Protein AF-A0A951JAK7-F1 (afdb_monomer)

Radius of gyration: 14.29 Å; Cα contacts (8 Å, |Δi|>4): 91; chains: 1; bounding box: 27×32×33 Å

Secondary structure (DSSP, 8-state):
--HHHHHHHHHHHHTTTTSS---HHHHHHHHHHHHHTT-S-EEEEEE-SS-EEEEEEESS------GGG-HHHHHHHHTS----S-TTT-TTTTT-

pLDDT: mean 79.7, std 13.41, range [43.75, 97.56]

Nearest PDB structures (foldseek):
  4zmu-assembly2_D  TM=9.176E-01  e=1.952E-04  Pseudomonas aeruginosa PAO1
  3e0y-assembly1_A  TM=6.338E-01  e=9.813E-02  Geobacter sulfurreducens
  3e0y-assembly1_B  TM=7.503E-01  e=4.566E-01  Geobacter sulfurreducens
  8cgx-assembly1_A  TM=4.513E-01  e=5.271E+00  Neurospora crassa
  9bkv-assembly1_A  TM=5.168E-01  e=8.597E+00  Escherichia coli

Solvent-accessible surface area (backbone atoms only — not comparable to full-atom values): 6120 Å² total; per-residue (Å²): 137,61,70,71,56,60,53,52,41,51,50,44,56,76,67,47,77,82,54,99,66,71,59,72,69,49,50,54,49,22,47,50,51,14,63,76,65,75,38,80,51,30,68,44,67,49,77,48,93,82,43,70,48,76,62,30,67,32,71,63,79,92,69,96,69,64,65,91,68,44,71,64,57,57,27,66,75,67,74,44,92,79,86,72,97,49,52,76,76,34,91,91,45,46,90,107

Structure (mmCIF, N/CA/C/O backbone):
data_AF-A0A951JAK7-F1
#
_entry.id   AF-A0A951JAK7-F1
#
loop_
_atom_site.group_PDB
_atom_site.id
_atom_site.type_symbol
_atom_site.label_atom_id
_atom_site.label_alt_id
_atom_site.label_comp_id
_atom_site.label_asym_id
_atom_site.label_entity_id
_atom_site.label_seq_id
_atom_site.pdbx_PDB_ins_code
_atom_site.Cartn_x
_atom_site.Cartn_y
_atom_site.Cartn_z
_atom_site.occupancy
_atom_site.B_iso_or_equiv
_atom_site.auth_seq_id
_atom_site.auth_comp_id
_atom_site.auth_asym_id
_atom_site.auth_atom_id
_atom_site.pdbx_PDB_model_num
ATOM 1 N N . MET A 1 1 ? -11.157 17.827 11.539 1.00 44.50 1 MET A N 1
ATOM 2 C CA . MET A 1 1 ? -10.732 16.466 11.927 1.00 44.50 1 MET A CA 1
ATOM 3 C C . MET A 1 1 ? -11.986 15.669 12.282 1.00 44.50 1 MET A C 1
ATOM 5 O O . MET A 1 1 ? -12.534 15.863 13.356 1.00 44.50 1 MET A O 1
ATOM 9 N N . THR A 1 2 ? -12.542 14.917 11.333 1.00 43.75 2 THR A N 1
ATOM 10 C CA . THR A 1 2 ? -13.912 14.366 11.411 1.00 43.75 2 THR A CA 1
ATOM 11 C C . THR A 1 2 ? -13.955 13.085 12.259 1.00 43.75 2 THR A C 1
ATOM 13 O O . THR A 1 2 ? -13.053 12.259 12.139 1.00 43.75 2 THR A O 1
ATOM 16 N N . GLU A 1 3 ? -14.997 12.886 13.079 1.00 45.94 3 GLU A N 1
ATOM 17 C CA . GLU A 1 3 ? -15.202 11.711 13.964 1.00 45.94 3 GLU A CA 1
ATOM 18 C C . GLU A 1 3 ? -15.020 10.346 13.275 1.00 45.94 3 GLU A C 1
ATOM 20 O O . GLU A 1 3 ? -14.601 9.377 13.906 1.00 45.94 3 GLU A O 1
ATOM 25 N N . ILE A 1 4 ? -15.259 10.286 11.963 1.00 52.91 4 ILE A N 1
ATOM 26 C CA . ILE A 1 4 ? -15.079 9.096 11.122 1.00 52.91 4 ILE A CA 1
ATOM 27 C C . ILE A 1 4 ? -13.636 8.567 11.181 1.00 52.91 4 ILE A C 1
ATOM 29 O O . ILE A 1 4 ? -13.428 7.356 11.235 1.00 52.91 4 ILE A O 1
ATOM 33 N N . ASN A 1 5 ? -12.632 9.450 11.227 1.00 57.50 5 ASN A N 1
ATOM 34 C CA . ASN A 1 5 ? -11.229 9.030 11.291 1.00 57.50 5 ASN A CA 1
ATOM 35 C C . ASN A 1 5 ? -10.858 8.471 12.674 1.00 57.50 5 ASN A C 1
ATOM 37 O O . ASN A 1 5 ? -10.118 7.494 12.743 1.00 57.50 5 ASN A O 1
ATOM 41 N N . LYS A 1 6 ? -11.442 9.011 13.757 1.00 60.12 6 LYS A N 1
ATOM 42 C CA . LYS A 1 6 ? -11.261 8.482 15.123 1.00 60.12 6 LYS A CA 1
ATOM 43 C C . LYS A 1 6 ? -11.810 7.076 15.284 1.00 60.12 6 LYS A C 1
ATOM 45 O O . LYS A 1 6 ? -11.146 6.239 15.886 1.00 60.12 6 LYS A O 1
ATOM 50 N N . ASN A 1 7 ? -12.978 6.803 14.711 1.00 72.88 7 ASN A N 1
ATOM 51 C CA . ASN A 1 7 ? -13.581 5.477 14.799 1.00 72.88 7 ASN A CA 1
ATOM 52 C C . ASN A 1 7 ? -12.751 4.421 14.042 1.00 72.88 7 ASN A C 1
ATOM 54 O O . ASN A 1 7 ? -12.529 3.322 14.536 1.00 72.88 7 ASN A O 1
ATOM 58 N N . ARG A 1 8 ? -12.200 4.772 12.874 1.00 79.31 8 ARG A N 1
ATOM 59 C CA . ARG A 1 8 ? -11.413 3.833 12.055 1.00 79.31 8 ARG A CA 1
ATOM 60 C C . ARG A 1 8 ? -10.099 3.401 12.705 1.00 79.31 8 ARG A C 1
ATOM 62 O O . ARG A 1 8 ? -9.788 2.216 12.674 1.00 79.31 8 ARG A O 1
ATOM 69 N N . THR A 1 9 ? -9.366 4.323 13.326 1.00 77.12 9 THR A N 1
ATOM 70 C CA . THR A 1 9 ? -8.150 3.990 14.089 1.00 77.12 9 THR A CA 1
ATOM 71 C C . THR A 1 9 ? -8.437 3.023 15.233 1.00 77.12 9 THR A C 1
ATOM 73 O O . THR A 1 9 ? -7.699 2.060 15.422 1.00 77.12 9 THR A O 1
ATOM 76 N N . LEU A 1 10 ? -9.508 3.273 15.994 1.00 80.31 10 LEU A N 1
ATOM 77 C CA . LEU A 1 10 ? -9.892 2.413 17.115 1.00 80.31 10 LEU A CA 1
ATOM 78 C C . LEU A 1 10 ? -10.210 1.000 16.632 1.00 80.31 10 LEU A C 1
ATOM 80 O O . LEU A 1 10 ? -9.690 0.042 17.185 1.00 80.31 10 LEU A O 1
ATOM 84 N N . VAL A 1 11 ? -10.954 0.883 15.532 1.00 83.69 11 VAL A N 1
ATOM 85 C CA . VAL A 1 11 ? -11.257 -0.412 14.917 1.00 83.69 11 VAL A CA 1
ATOM 86 C C . VAL A 1 11 ? -9.978 -1.152 14.509 1.00 83.69 11 VAL A C 1
ATOM 88 O O . VAL A 1 11 ? -9.841 -2.330 14.813 1.00 83.69 11 VAL A O 1
ATOM 91 N N . LEU A 1 12 ? -9.010 -0.486 13.870 1.00 82.00 12 LEU A N 1
ATOM 92 C CA . LEU A 1 12 ? -7.739 -1.127 13.498 1.00 82.00 12 LEU A CA 1
ATOM 93 C C . LEU A 1 12 ? -6.954 -1.637 14.720 1.00 82.00 12 LEU A C 1
ATOM 95 O O . LEU A 1 12 ? -6.370 -2.720 14.661 1.00 82.00 12 LEU A O 1
ATOM 99 N N . ARG A 1 13 ? -6.971 -0.890 15.830 1.00 79.12 13 ARG A N 1
ATOM 100 C CA . ARG A 1 13 ? -6.365 -1.318 17.101 1.00 79.12 13 ARG A CA 1
ATOM 101 C C . ARG A 1 13 ? -7.108 -2.502 17.716 1.00 79.12 13 ARG A C 1
ATOM 103 O O . ARG A 1 13 ? -6.460 -3.458 18.125 1.00 79.12 13 ARG A O 1
ATOM 110 N N . ASP A 1 14 ? -8.439 -2.481 17.714 1.00 82.81 14 ASP A N 1
ATOM 111 C CA . ASP A 1 14 ? -9.269 -3.575 18.236 1.00 82.81 14 ASP A CA 1
ATOM 112 C C . ASP A 1 14 ? -9.052 -4.886 17.463 1.00 82.81 14 ASP A C 1
ATOM 114 O O . ASP A 1 14 ? -9.085 -5.968 18.047 1.00 82.81 14 ASP A O 1
ATOM 118 N N . TYR A 1 15 ? -8.783 -4.801 16.156 1.00 80.69 15 TYR A N 1
ATOM 119 C CA . TYR A 1 15 ? -8.426 -5.960 15.334 1.00 80.69 15 TYR A CA 1
ATOM 120 C C . TYR A 1 15 ? -6.978 -6.441 15.530 1.00 80.69 15 TYR A C 1
ATOM 122 O O . TYR A 1 15 ? -6.613 -7.473 14.967 1.00 80.69 15 TYR A O 1
ATOM 130 N N . GLY A 1 16 ? -6.145 -5.719 16.289 1.00 77.62 16 GLY A N 1
ATOM 131 C CA . GLY A 1 16 ? -4.746 -6.081 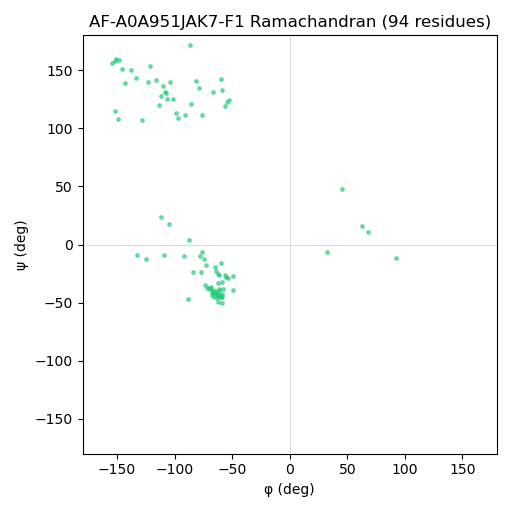16.536 1.00 77.62 16 GLY A CA 1
ATOM 132 C C . GLY A 1 16 ? -3.870 -6.095 15.279 1.00 77.62 16 GLY A C 1
ATOM 133 O O . GLY A 1 16 ? -2.781 -6.654 15.298 1.00 77.62 16 GLY A O 1
ATOM 134 N N . VAL A 1 17 ? -4.325 -5.496 14.171 1.00 76.88 17 VAL A N 1
ATOM 135 C CA . VAL A 1 17 ? -3.603 -5.522 12.882 1.00 76.88 17 VAL A CA 1
ATOM 136 C C . VAL A 1 17 ? -2.435 -4.539 12.826 1.00 76.88 17 VAL A C 1
ATOM 138 O O . VAL A 1 17 ? -1.645 -4.570 11.885 1.00 76.88 17 VAL A O 1
ATOM 141 N N . LEU A 1 18 ? -2.339 -3.661 13.825 1.00 73.00 18 LEU A N 1
ATOM 142 C CA . LEU A 1 18 ? -1.248 -2.702 13.974 1.00 73.00 18 LEU A CA 1
ATOM 143 C C . LEU A 1 18 ? -0.094 -3.251 14.837 1.00 73.00 18 LEU A C 1
ATOM 145 O O . LEU A 1 18 ? 0.964 -2.629 14.855 1.00 73.00 18 LEU A O 1
ATOM 149 N N . ASP A 1 19 ? -0.266 -4.404 15.501 1.00 65.88 19 ASP A N 1
ATOM 150 C CA . ASP A 1 19 ? 0.717 -4.962 16.438 1.00 65.88 19 ASP A CA 1
ATOM 151 C C . ASP A 1 19 ? 1.465 -6.193 15.872 1.00 65.88 19 ASP A C 1
ATOM 153 O O . ASP A 1 19 ? 0.876 -7.184 15.444 1.00 65.88 19 ASP A O 1
ATOM 157 N N . GLU A 1 20 ? 2.799 -6.070 15.890 1.00 60.47 20 GLU A N 1
ATOM 158 C CA . GLU A 1 20 ? 3.947 -7.002 15.786 1.00 60.47 20 GLU A CA 1
ATOM 159 C C . GLU A 1 20 ? 3.937 -8.300 14.950 1.00 60.47 20 GLU A C 1
ATOM 161 O O . GLU A 1 20 ? 5.017 -8.873 14.767 1.00 60.47 20 GLU A O 1
ATOM 166 N N . ARG A 1 21 ? 2.841 -8.774 14.344 1.00 64.44 21 ARG A N 1
ATOM 167 C CA . ARG A 1 21 ? 2.969 -9.868 13.365 1.00 64.44 21 ARG A CA 1
ATOM 168 C C . ARG A 1 21 ? 1.897 -9.903 12.290 1.00 64.44 21 ARG A C 1
ATOM 170 O O . ARG A 1 21 ? 0.742 -10.244 12.518 1.00 64.44 21 ARG A O 1
ATOM 177 N N . VAL A 1 22 ? 2.369 -9.683 11.073 1.00 65.88 22 VAL A N 1
ATOM 178 C CA . VAL A 1 22 ? 1.670 -9.939 9.818 1.00 65.88 22 VAL A CA 1
ATOM 179 C C . VAL A 1 22 ? 1.209 -11.399 9.781 1.00 65.88 22 VAL A C 1
ATOM 181 O O . VAL A 1 22 ? 2.044 -12.303 9.912 1.00 65.88 22 VAL A O 1
ATOM 184 N N . PRO A 1 23 ? -0.094 -11.679 9.615 1.00 73.12 23 PRO A N 1
ATOM 185 C CA . PRO A 1 23 ? -0.551 -13.035 9.354 1.00 73.12 23 PRO A CA 1
ATOM 186 C C . PRO A 1 23 ? 0.108 -13.563 8.076 1.00 73.12 23 PRO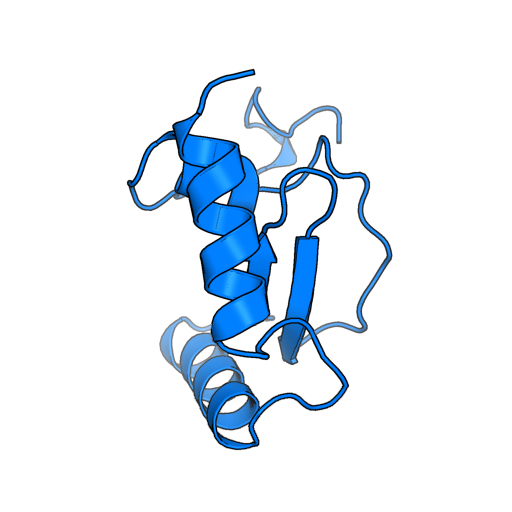 A C 1
ATOM 188 O O . PRO A 1 23 ? 0.079 -12.883 7.056 1.00 73.12 23 PRO A O 1
ATOM 191 N N . ALA A 1 24 ? 0.641 -14.790 8.098 1.00 75.31 24 ALA A N 1
ATOM 192 C CA . ALA A 1 24 ? 1.334 -15.382 6.943 1.00 75.31 24 ALA A CA 1
ATOM 193 C C . ALA A 1 24 ? 0.492 -15.373 5.648 1.00 75.31 24 ALA A C 1
ATOM 195 O O . ALA A 1 24 ? 1.030 -15.253 4.554 1.00 75.31 24 ALA A O 1
ATOM 196 N N . GLY A 1 25 ? -0.841 -15.420 5.770 1.00 86.94 25 GL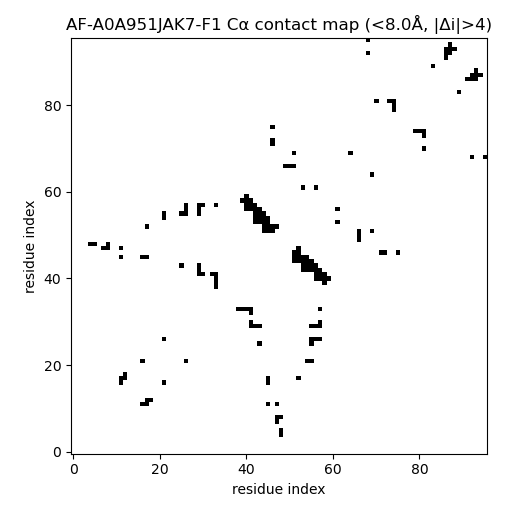Y A N 1
ATOM 197 C CA . GLY A 1 25 ? -1.744 -15.324 4.622 1.00 86.94 25 GLY A CA 1
ATOM 198 C C . GLY A 1 25 ? -1.681 -13.986 3.873 1.00 86.94 25 GLY A C 1
ATOM 199 O O . GLY A 1 25 ? -2.022 -13.944 2.697 1.00 86.94 25 GLY A O 1
ATOM 200 N N . PHE A 1 26 ? -1.235 -12.891 4.498 1.00 88.56 26 PHE A N 1
ATOM 201 C CA . PHE A 1 26 ? -1.076 -11.611 3.796 1.00 88.56 26 PHE A CA 1
ATOM 202 C C . PHE A 1 26 ? 0.106 -11.633 2.830 1.00 88.56 26 PHE A C 1
ATOM 204 O O . PHE A 1 26 ? -0.027 -11.110 1.727 1.00 88.56 26 PHE A O 1
ATOM 211 N N . ASP A 1 27 ? 1.206 -12.294 3.194 1.00 88.25 27 ASP A N 1
ATOM 212 C CA . ASP A 1 27 ? 2.365 -12.441 2.307 1.00 88.25 27 ASP A CA 1
ATOM 213 C C . ASP A 1 27 ? 2.005 -13.253 1.057 1.00 88.25 27 ASP A C 1
ATOM 215 O O . ASP A 1 27 ? 2.379 -12.885 -0.057 1.00 88.25 27 ASP A O 1
ATOM 219 N N . GLU A 1 28 ? 1.202 -14.310 1.219 1.00 92.25 28 GLU A N 1
ATOM 220 C CA . GLU A 1 28 ? 0.683 -15.097 0.095 1.00 92.25 28 GLU A CA 1
ATOM 221 C C . GLU A 1 28 ? -0.224 -14.260 -0.818 1.00 92.25 28 GLU A C 1
ATOM 223 O O . GLU A 1 28 ? -0.084 -14.310 -2.040 1.00 92.25 28 GLU A O 1
ATOM 228 N N . ILE A 1 29 ? -1.123 -13.451 -0.245 1.00 94.12 29 ILE A N 1
ATOM 229 C CA . ILE A 1 29 ? -2.010 -12.566 -1.017 1.00 94.12 29 ILE A CA 1
ATOM 230 C C . ILE A 1 29 ? -1.202 -11.528 -1.796 1.00 94.12 29 ILE A C 1
ATOM 232 O O . ILE A 1 29 ? -1.466 -11.315 -2.978 1.00 94.12 29 ILE A O 1
ATOM 236 N N . VAL A 1 30 ? -0.224 -10.887 -1.155 1.00 92.38 30 VAL A N 1
ATOM 237 C CA . VAL A 1 30 ? 0.613 -9.864 -1.790 1.00 92.38 30 VAL A CA 1
ATOM 238 C C . VAL A 1 30 ? 1.443 -10.467 -2.921 1.00 92.38 30 VAL A C 1
ATOM 240 O O . VAL A 1 30 ? 1.498 -9.895 -4.011 1.00 92.38 30 VAL A O 1
ATOM 243 N N . PHE A 1 31 ? 2.024 -11.648 -2.703 1.00 93.25 31 PHE A N 1
ATOM 244 C CA . PHE A 1 31 ? 2.725 -12.380 -3.752 1.00 93.25 31 PHE A CA 1
ATOM 245 C C . PHE A 1 31 ? 1.799 -12.688 -4.937 1.00 93.25 31 PHE A C 1
ATOM 247 O O . PHE A 1 31 ? 2.127 -12.360 -6.077 1.00 93.25 31 PHE A O 1
ATOM 254 N N . LEU A 1 32 ? 0.616 -13.253 -4.679 1.00 95.81 32 LEU A N 1
ATOM 255 C CA . LEU A 1 32 ? -0.355 -13.573 -5.727 1.00 95.81 32 LEU A CA 1
ATOM 256 C C . LEU A 1 32 ? -0.830 -12.327 -6.483 1.00 95.81 32 LEU A C 1
ATOM 258 O O . LEU A 1 32 ? -0.953 -12.376 -7.704 1.00 95.81 32 LEU A O 1
ATOM 262 N N . ALA A 1 33 ? -1.066 -11.212 -5.789 1.00 95.50 33 ALA A N 1
ATOM 263 C CA . ALA A 1 33 ? -1.479 -9.959 -6.411 1.00 95.50 33 ALA A CA 1
ATOM 264 C C . ALA A 1 33 ? -0.425 -9.441 -7.400 1.00 95.50 33 ALA A C 1
ATOM 266 O O . ALA A 1 33 ? -0.780 -9.078 -8.520 1.00 95.50 33 ALA A O 1
ATOM 267 N N . ALA A 1 34 ? 0.859 -9.468 -7.028 1.00 95.06 34 ALA A N 1
ATOM 268 C CA . ALA A 1 34 ? 1.947 -9.084 -7.929 1.00 95.06 34 ALA A CA 1
ATOM 269 C C . ALA A 1 34 ? 1.998 -9.983 -9.178 1.00 95.06 34 ALA A C 1
ATOM 271 O O . ALA A 1 34 ? 2.104 -9.479 -10.294 1.00 95.06 34 ALA A O 1
ATOM 272 N N . GLN A 1 35 ? 1.849 -11.302 -9.001 1.00 96.62 35 GLN A N 1
ATOM 273 C CA . GLN A 1 35 ? 1.865 -12.264 -10.111 1.00 96.62 35 GLN A CA 1
ATOM 274 C C . GLN A 1 35 ? 0.673 -12.091 -11.065 1.00 96.62 35 GLN A C 1
ATOM 276 O O . GLN A 1 35 ? 0.845 -12.109 -12.279 1.00 96.62 35 GLN A O 1
ATOM 281 N N . VAL A 1 36 ? -0.541 -11.923 -10.533 1.00 97.56 36 VAL A N 1
ATOM 282 C CA . VAL A 1 36 ? -1.763 -11.783 -11.347 1.00 97.56 36 VAL A CA 1
ATOM 283 C C . VAL A 1 36 ? -1.778 -10.463 -12.116 1.00 97.56 36 VAL A C 1
ATOM 285 O O . VAL A 1 36 ? -2.255 -10.420 -13.249 1.00 97.56 36 VAL A O 1
ATOM 288 N N . CYS A 1 37 ? -1.263 -9.397 -11.507 1.00 94.88 37 CYS A N 1
ATOM 289 C CA . CYS A 1 37 ? -1.216 -8.068 -12.108 1.00 94.88 37 CYS A CA 1
ATOM 290 C C . CYS A 1 37 ? 0.039 -7.823 -12.959 1.00 94.88 37 CYS A C 1
ATOM 292 O O . CYS A 1 37 ? 0.213 -6.695 -13.414 1.00 94.88 37 CYS A O 1
ATOM 294 N N . ASP A 1 38 ? 0.910 -8.825 -13.135 1.00 95.69 38 ASP A N 1
ATOM 295 C CA . ASP A 1 38 ? 2.202 -8.704 -13.831 1.00 95.69 38 ASP A CA 1
ATOM 296 C C . ASP A 1 38 ? 2.983 -7.451 -13.386 1.00 95.69 38 ASP A C 1
ATOM 298 O O . ASP A 1 38 ? 3.394 -6.609 -14.182 1.00 95.69 38 ASP A O 1
ATOM 302 N N . SER A 1 39 ? 3.068 -7.262 -12.066 1.00 93.19 39 SER A N 1
ATOM 303 C CA . SER A 1 39 ? 3.613 -6.057 -11.438 1.00 93.19 39 SER A CA 1
ATOM 304 C C . SER A 1 39 ? 4.872 -6.378 -10.639 1.00 93.19 39 SER A C 1
ATOM 306 O O . SER A 1 39 ? 4.927 -7.384 -9.932 1.00 93.19 39 SER A O 1
ATOM 308 N N . ASP A 1 40 ? 5.854 -5.475 -10.682 1.00 90.06 40 ASP A N 1
ATOM 309 C CA . ASP A 1 40 ? 7.137 -5.638 -9.981 1.00 90.06 40 ASP A CA 1
ATOM 310 C C . ASP A 1 40 ? 6.988 -5.713 -8.453 1.00 90.06 40 ASP A C 1
ATOM 312 O O . ASP A 1 40 ? 7.845 -6.268 -7.765 1.00 90.06 40 ASP A O 1
ATOM 316 N N . PHE A 1 41 ? 5.912 -5.139 -7.906 1.00 90.25 41 PHE A N 1
ATOM 317 C CA . PHE A 1 41 ? 5.643 -5.137 -6.477 1.00 90.25 41 PHE A CA 1
ATOM 318 C C . PHE A 1 41 ? 4.151 -5.092 -6.147 1.00 90.25 41 PHE A C 1
ATOM 320 O O . PHE A 1 41 ? 3.322 -4.647 -6.940 1.00 90.25 41 PHE A O 1
ATOM 327 N N . ALA A 1 42 ? 3.829 -5.500 -4.922 1.00 91.38 42 ALA A N 1
ATOM 328 C CA . ALA A 1 42 ? 2.516 -5.327 -4.314 1.00 91.38 42 ALA A CA 1
ATOM 329 C C . ALA A 1 42 ? 2.663 -5.153 -2.797 1.00 91.38 42 ALA A C 1
ATOM 331 O O . ALA A 1 42 ? 3.668 -5.560 -2.207 1.00 91.38 42 ALA A O 1
ATOM 332 N N . THR A 1 43 ? 1.655 -4.557 -2.159 1.00 90.12 43 THR A N 1
ATOM 333 C CA . THR A 1 43 ? 1.638 -4.341 -0.706 1.00 90.12 43 THR A CA 1
ATOM 334 C C . THR A 1 43 ? 0.242 -4.444 -0.117 1.00 90.12 43 THR A C 1
ATOM 336 O O . THR A 1 43 ? -0.734 -4.047 -0.753 1.00 90.12 43 THR A O 1
ATOM 339 N N . ILE A 1 44 ? 0.175 -4.861 1.146 1.00 88.38 44 ILE A N 1
ATOM 340 C CA . ILE A 1 44 ? -0.960 -4.603 2.038 1.00 88.38 44 ILE A CA 1
ATOM 341 C C . ILE A 1 44 ? -0.483 -3.649 3.129 1.00 88.38 44 ILE A C 1
ATOM 343 O O . ILE A 1 44 ? 0.515 -3.912 3.805 1.00 88.38 44 ILE A O 1
ATOM 347 N N . SER A 1 45 ? -1.220 -2.561 3.319 1.00 83.94 45 SER A N 1
ATOM 348 C CA . SER A 1 45 ? -0.941 -1.568 4.347 1.00 83.94 45 SER A CA 1
ATOM 349 C C . SER A 1 45 ? -2.211 -1.102 5.051 1.00 83.94 45 SER A C 1
ATOM 351 O O . SER A 1 45 ? -3.305 -1.088 4.480 1.00 83.94 45 SER A O 1
ATOM 353 N N . PHE A 1 46 ? -2.060 -0.723 6.318 1.00 83.94 46 PHE A N 1
ATOM 354 C CA . PHE A 1 46 ? -3.116 -0.115 7.117 1.00 83.94 46 PHE A CA 1
ATOM 355 C C . PHE A 1 46 ? -2.804 1.357 7.339 1.00 83.94 46 PHE A C 1
ATOM 357 O O . PHE A 1 46 ? -1.698 1.723 7.731 1.00 83.94 46 PHE A O 1
ATOM 364 N N . LEU A 1 47 ? -3.800 2.206 7.099 1.00 80.44 47 LEU A N 1
ATOM 365 C CA . LEU A 1 47 ? -3.683 3.643 7.304 1.00 80.44 47 LEU A CA 1
ATOM 366 C C . LEU A 1 47 ? -4.302 4.028 8.649 1.00 80.44 47 LEU A C 1
ATOM 368 O O . LEU A 1 47 ? -5.525 3.949 8.811 1.00 80.44 47 LEU A O 1
ATOM 372 N N . ASP A 1 48 ? -3.461 4.477 9.575 1.00 74.62 48 ASP A N 1
ATOM 373 C CA . ASP A 1 48 ? -3.875 5.199 10.774 1.00 74.62 48 ASP A CA 1
ATOM 374 C C . ASP A 1 48 ? -3.986 6.715 10.469 1.00 74.62 48 ASP A C 1
ATOM 376 O O . ASP A 1 48 ? -3.623 7.199 9.392 1.00 74.62 48 ASP A O 1
ATOM 380 N N . GLN A 1 49 ? -4.521 7.494 11.407 1.00 69.06 49 GLN A N 1
ATOM 381 C CA . GLN A 1 49 ? -4.686 8.947 11.317 1.00 69.06 49 GLN A CA 1
ATOM 382 C 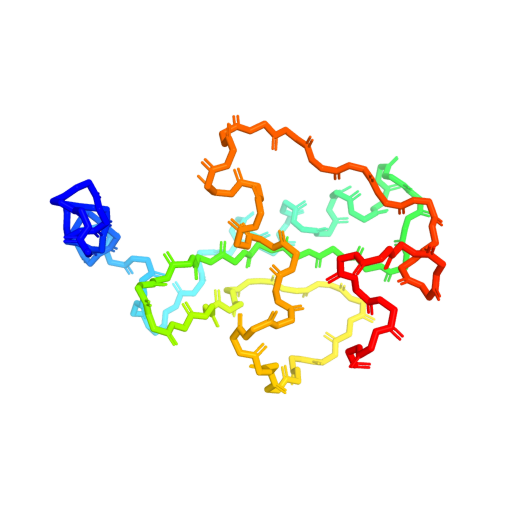C . GLN A 1 49 ? -3.384 9.706 11.055 1.00 69.06 49 GLN A C 1
ATOM 384 O O . GLN A 1 49 ? -3.445 10.809 10.517 1.00 69.06 49 GLN A O 1
ATOM 389 N N . GLU A 1 50 ? -2.245 9.138 11.447 1.00 65.31 50 GLU A N 1
ATOM 390 C CA . GLU A 1 50 ? -0.948 9.822 11.434 1.00 65.31 50 GLU A CA 1
ATOM 391 C C . GLU A 1 50 ? 0.127 9.065 10.636 1.00 65.31 50 GLU A C 1
ATOM 393 O O . GLU A 1 50 ? 1.176 9.633 10.343 1.00 65.31 50 GLU A O 1
ATOM 398 N N . SER A 1 51 ? -0.111 7.803 10.259 1.00 67.69 51 SER A N 1
ATOM 399 C CA . SER A 1 51 ? 0.885 6.966 9.578 1.00 67.69 51 SER A CA 1
ATOM 400 C C . SER A 1 51 ? 0.259 5.867 8.712 1.00 67.69 51 SER A C 1
ATOM 402 O O . SER A 1 51 ? -0.875 5.441 8.929 1.00 67.69 51 SER A O 1
ATOM 404 N N . GLU A 1 52 ? 1.004 5.396 7.709 1.00 69.06 52 GLU A N 1
ATOM 405 C CA . GLU A 1 52 ? 0.726 4.128 7.029 1.00 69.06 52 GLU A CA 1
ATOM 406 C C . GLU 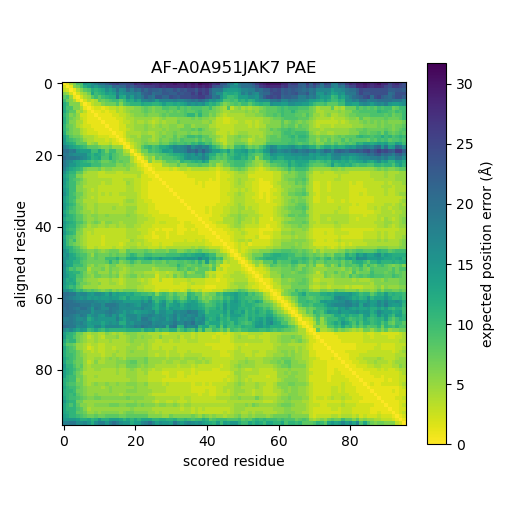A 1 52 ? 1.677 3.067 7.558 1.00 69.06 52 GLU A C 1
ATOM 408 O O . GLU A 1 52 ? 2.897 3.228 7.523 1.00 69.06 52 GLU A O 1
ATOM 413 N N . ILE A 1 53 ? 1.104 1.971 8.034 1.00 75.06 53 ILE A N 1
ATOM 414 C CA . ILE A 1 53 ? 1.845 0.786 8.431 1.00 75.06 53 ILE A CA 1
ATOM 415 C C . ILE A 1 53 ? 1.793 -0.174 7.252 1.00 75.06 53 ILE A C 1
ATOM 417 O O . ILE A 1 53 ? 0.740 -0.727 6.935 1.00 75.06 53 ILE A O 1
ATOM 421 N N . THR A 1 54 ? 2.928 -0.355 6.576 1.00 73.12 54 THR A N 1
ATOM 422 C CA . THR A 1 54 ? 3.057 -1.408 5.564 1.00 73.12 54 THR A CA 1
ATOM 423 C C . THR A 1 54 ? 3.218 -2.735 6.282 1.00 73.12 54 THR A C 1
ATOM 425 O O . THR A 1 54 ? 4.224 -2.972 6.945 1.00 73.12 54 THR A O 1
ATOM 428 N N . THR A 1 55 ? 2.200 -3.579 6.168 1.00 78.69 55 THR A N 1
ATOM 429 C CA . THR A 1 55 ? 2.131 -4.852 6.877 1.00 78.69 55 THR A CA 1
ATOM 430 C C . THR A 1 55 ? 2.792 -5.940 6.048 1.00 78.69 55 THR A C 1
ATOM 432 O O . THR A 1 55 ? 3.632 -6.654 6.561 1.00 78.69 55 THR A O 1
ATOM 435 N N . SER A 1 56 ? 2.500 -6.038 4.754 1.00 84.75 56 SER A N 1
ATOM 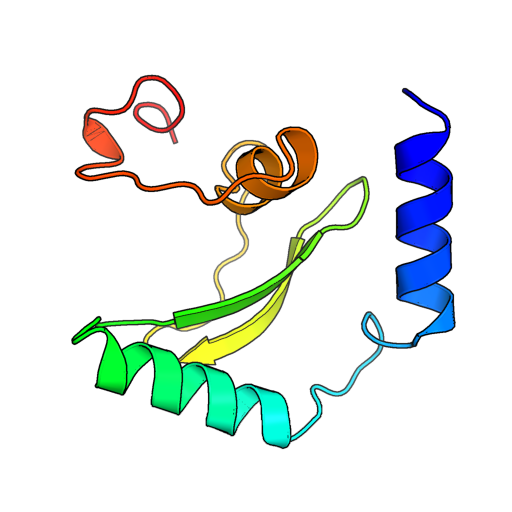436 C CA . SER A 1 56 ? 3.130 -7.031 3.878 1.00 84.75 56 SER A CA 1
ATOM 437 C C . SER A 1 56 ? 3.583 -6.390 2.573 1.00 84.75 56 SER A C 1
ATOM 439 O O . SER A 1 56 ? 2.907 -5.500 2.048 1.00 84.75 56 SER A O 1
ATOM 441 N N . VAL A 1 57 ? 4.730 -6.833 2.056 1.00 87.00 57 VAL A N 1
ATOM 442 C CA . VAL A 1 57 ? 5.333 -6.327 0.821 1.00 87.00 57 VAL A CA 1
ATOM 443 C C . VAL A 1 57 ? 5.991 -7.451 0.027 1.00 87.00 57 VAL A C 1
ATOM 445 O O . VAL A 1 57 ? 6.694 -8.301 0.570 1.00 87.00 57 VAL A O 1
ATOM 448 N N . HIS A 1 58 ? 5.806 -7.406 -1.287 1.00 88.50 58 HIS A N 1
ATOM 449 C CA . HIS A 1 58 ? 6.593 -8.149 -2.262 1.00 88.50 58 HIS A CA 1
ATOM 450 C C . HIS A 1 58 ? 7.207 -7.155 -3.245 1.00 88.50 58 HIS A C 1
ATOM 452 O O . HIS A 1 58 ? 6.534 -6.209 -3.641 1.00 88.50 58 HIS A O 1
ATOM 458 N N . GLY A 1 59 ? 8.461 -7.366 -3.651 1.00 85.06 59 GLY A N 1
ATOM 459 C CA . GLY A 1 59 ? 9.101 -6.587 -4.719 1.00 85.06 59 GLY A CA 1
ATOM 460 C C . GLY A 1 59 ? 9.898 -5.348 -4.289 1.00 85.06 59 GLY A C 1
ATOM 461 O O . GLY A 1 59 ? 10.671 -4.834 -5.090 1.00 85.06 59 GLY A O 1
ATOM 462 N N . PHE A 1 60 ? 9.809 -4.887 -3.033 1.00 76.31 60 PHE A N 1
ATOM 463 C CA . PHE A 1 60 ? 10.724 -3.867 -2.493 1.00 76.31 60 PHE A CA 1
ATOM 464 C C . PHE A 1 60 ? 10.905 -3.976 -0.970 1.00 76.31 60 PHE A C 1
ATOM 466 O O . PHE A 1 60 ? 10.071 -4.543 -0.269 1.00 76.31 60 PHE A O 1
ATOM 473 N N . ALA A 1 61 ? 12.010 -3.434 -0.447 1.00 68.19 61 ALA A N 1
ATOM 474 C CA . ALA A 1 61 ? 12.218 -3.307 0.996 1.00 68.19 61 ALA A CA 1
ATOM 475 C C . ALA A 1 61 ? 11.417 -2.105 1.532 1.00 68.19 61 ALA A C 1
ATOM 477 O O . ALA A 1 61 ? 11.491 -1.049 0.905 1.00 68.19 61 ALA A O 1
ATOM 478 N N . PRO A 1 62 ? 10.692 -2.209 2.665 1.00 62.78 62 PRO A N 1
ATOM 479 C CA . PRO A 1 62 ? 9.936 -1.086 3.214 1.00 62.78 62 PRO A CA 1
ATOM 480 C C . PRO A 1 62 ? 10.834 0.144 3.384 1.00 62.78 62 PRO A C 1
ATOM 482 O O . PRO A 1 62 ? 11.871 0.074 4.041 1.00 62.78 62 PRO A O 1
ATOM 485 N N . VAL A 1 63 ? 10.440 1.265 2.784 1.00 58.69 63 VAL A N 1
ATOM 486 C CA . VAL A 1 63 ? 11.094 2.566 2.965 1.00 58.69 63 VAL A CA 1
ATOM 487 C C . VA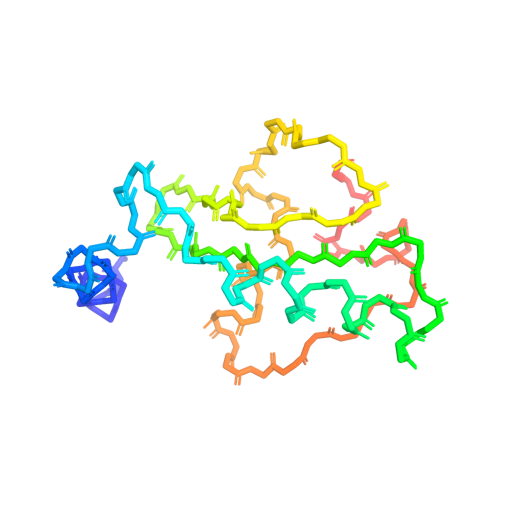L A 1 63 ? 10.132 3.437 3.758 1.00 58.69 63 VAL A C 1
ATOM 489 O O . VAL A 1 63 ? 8.936 3.438 3.459 1.00 58.69 63 VAL A O 1
ATOM 492 N N . GLU A 1 64 ? 10.626 4.169 4.757 1.00 57.25 64 GLU A N 1
ATOM 493 C CA . GLU A 1 64 ? 9.818 5.187 5.431 1.00 57.25 64 GLU A CA 1
ATOM 494 C C . GLU A 1 64 ? 9.296 6.184 4.390 1.00 57.25 64 GLU A C 1
ATOM 496 O O . GLU A 1 64 ? 10.068 6.833 3.682 1.00 57.25 64 GLU A O 1
ATOM 501 N N . LYS A 1 65 ? 7.971 6.281 4.270 1.00 60.44 65 LYS A N 1
ATOM 502 C CA . LYS A 1 65 ? 7.307 7.250 3.397 1.00 60.44 65 LYS A CA 1
ATOM 503 C C . LYS A 1 65 ? 6.738 8.377 4.242 1.00 60.44 65 LYS A C 1
ATOM 505 O O . LYS A 1 65 ? 6.159 8.142 5.300 1.00 60.44 65 LYS A O 1
ATOM 510 N N . ASN A 1 66 ? 6.864 9.602 3.745 1.00 56.72 66 ASN A N 1
ATOM 511 C CA . ASN A 1 66 ? 6.158 10.738 4.318 1.00 56.72 66 ASN A CA 1
ATOM 512 C C . ASN A 1 66 ? 4.644 10.558 4.087 1.00 56.72 66 ASN A C 1
ATOM 514 O O . ASN A 1 66 ? 4.212 10.254 2.973 1.00 56.72 66 ASN A O 1
ATOM 518 N N . TYR A 1 67 ? 3.853 10.736 5.149 1.00 57.91 67 TYR A N 1
ATOM 519 C CA . TYR A 1 67 ? 2.403 10.523 5.177 1.00 57.91 67 TYR A CA 1
ATOM 520 C C . TYR A 1 67 ? 1.638 11.321 4.109 1.00 57.91 67 TYR A C 1
ATOM 522 O O . TYR A 1 67 ? 0.571 10.907 3.647 1.00 57.91 67 TYR A O 1
ATOM 530 N N . ASP A 1 68 ? 2.183 12.463 3.692 1.00 53.53 68 ASP A N 1
ATOM 531 C CA . ASP A 1 68 ? 1.560 13.307 2.673 1.00 53.53 68 ASP A CA 1
ATOM 532 C C . ASP A 1 68 ? 1.668 12.752 1.244 1.00 53.53 68 ASP A C 1
ATOM 534 O O . ASP A 1 68 ? 0.894 13.174 0.388 1.00 53.53 68 ASP A O 1
ATOM 538 N N . PHE A 1 69 ? 2.504 11.733 1.007 1.00 60.59 69 PHE A N 1
ATOM 539 C CA . PHE A 1 69 ? 2.730 11.129 -0.316 1.00 60.59 69 PHE A CA 1
ATOM 540 C C . PHE A 1 69 ? 2.198 9.694 -0.447 1.00 60.59 69 PHE A C 1
ATOM 542 O O . PHE A 1 69 ? 2.653 8.897 -1.270 1.00 60.59 69 PHE A O 1
ATOM 549 N N . LEU A 1 70 ? 1.215 9.338 0.377 1.00 72.94 70 LEU A N 1
ATOM 550 C CA . LEU A 1 70 ? 0.651 7.995 0.407 1.00 72.94 70 LEU A CA 1
ATOM 551 C C . LEU A 1 70 ? -0.548 7.868 -0.538 1.00 72.94 70 LEU A C 1
ATOM 553 O O . LEU A 1 70 ? -1.632 8.388 -0.267 1.00 72.94 70 LEU A O 1
ATOM 557 N N . PHE A 1 71 ? -0.396 7.093 -1.616 1.00 86.06 71 PHE A N 1
ATOM 558 C CA . PHE A 1 71 ? -1.498 6.720 -2.519 1.00 86.06 71 PHE A CA 1
ATOM 559 C C . PHE A 1 71 ? -2.722 6.182 -1.752 1.00 86.06 71 PHE A C 1
ATOM 561 O O . PHE A 1 71 ? -3.867 6.526 -2.058 1.00 86.06 71 PHE A O 1
ATOM 568 N N . CYS A 1 72 ? -2.480 5.399 -0.696 1.00 84.50 72 CYS A N 1
ATOM 569 C CA . CYS A 1 72 ? -3.494 4.785 0.160 1.00 84.50 72 CYS A CA 1
ATOM 570 C C . CYS A 1 72 ? -4.420 5.811 0.839 1.00 84.50 72 CYS A C 1
ATOM 572 O O . CYS A 1 72 ? -5.615 5.549 0.995 1.00 84.50 72 CYS A O 1
ATOM 574 N N . LYS A 1 73 ? -3.916 7.010 1.173 1.00 84.94 73 LYS A N 1
ATOM 575 C CA . LYS A 1 73 ? -4.710 8.107 1.758 1.00 84.94 73 LYS A CA 1
ATOM 576 C C . LYS A 1 73 ? -5.858 8.522 0.841 1.00 84.94 73 LYS A C 1
ATOM 578 O O . LYS A 1 73 ? -6.984 8.681 1.309 1.00 84.94 73 LYS A O 1
ATOM 583 N N . HIS A 1 74 ? -5.607 8.623 -0.464 1.00 86.88 74 HIS A N 1
ATOM 584 C CA . HIS A 1 74 ? -6.629 8.986 -1.449 1.00 86.88 74 HIS A CA 1
ATOM 585 C C . HIS A 1 74 ? -7.703 7.904 -1.611 1.00 86.88 74 HIS A C 1
ATOM 587 O O . HIS A 1 74 ? -8.891 8.224 -1.701 1.00 86.88 74 HIS A O 1
ATOM 593 N N . VAL A 1 75 ? -7.308 6.627 -1.615 1.00 88.94 75 VAL A N 1
ATOM 594 C CA . VAL A 1 75 ? -8.244 5.489 -1.681 1.00 88.94 75 VAL A CA 1
ATOM 595 C C . VAL A 1 75 ? -9.154 5.490 -0.459 1.00 88.94 75 VAL A C 1
ATOM 597 O O . VAL A 1 75 ? -10.374 5.458 -0.577 1.00 88.94 75 VAL A O 1
ATOM 600 N N . VAL A 1 76 ? -8.561 5.619 0.724 1.00 85.38 76 VAL A N 1
ATOM 601 C CA . VAL A 1 76 ? -9.277 5.644 1.996 1.00 85.38 76 VAL A CA 1
ATOM 602 C C . VAL A 1 76 ? -10.253 6.823 2.100 1.00 85.38 76 VAL A C 1
ATOM 604 O O . VAL A 1 76 ? -11.377 6.644 2.565 1.00 85.38 76 VAL A O 1
ATOM 607 N N . GLN A 1 77 ? -9.834 8.026 1.698 1.00 84.06 77 GLN A N 1
ATOM 608 C CA . GLN A 1 77 ? -10.678 9.223 1.760 1.00 84.06 77 GLN A CA 1
ATOM 609 C C . GLN A 1 77 ? -11.826 9.180 0.749 1.00 84.06 77 GLN A C 1
ATOM 611 O O . GLN A 1 77 ? -12.922 9.648 1.051 1.00 84.06 77 GLN A O 1
ATOM 616 N N . SER A 1 78 ? -11.575 8.640 -0.446 1.00 88.06 78 SER A N 1
ATOM 617 C CA . SER A 1 78 ? -12.584 8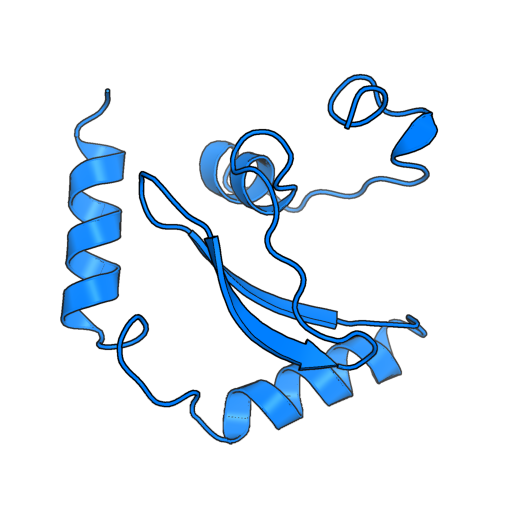.561 -1.504 1.00 88.06 78 SER A CA 1
ATOM 618 C C . SER A 1 78 ? -13.498 7.342 -1.381 1.00 88.06 78 SER A C 1
ATOM 620 O O . SER A 1 78 ? -14.599 7.372 -1.923 1.00 88.06 78 SER A O 1
ATOM 622 N N . GLY A 1 79 ? -13.050 6.271 -0.718 1.00 87.69 79 GLY A N 1
ATOM 623 C CA . GLY A 1 79 ? -13.723 4.971 -0.692 1.00 87.69 79 GLY A CA 1
ATOM 624 C C . GLY A 1 79 ? -13.713 4.235 -2.038 1.00 87.69 79 GLY A C 1
ATOM 625 O O . GLY A 1 79 ? -14.424 3.246 -2.186 1.00 87.69 79 GLY A O 1
ATOM 626 N N . ASN A 1 80 ? -12.942 4.712 -3.019 1.00 91.56 80 ASN A N 1
ATOM 627 C CA . ASN A 1 80 ? -12.912 4.190 -4.384 1.00 91.56 80 ASN A CA 1
ATOM 628 C C . ASN A 1 80 ? -11.505 3.713 -4.762 1.00 91.56 80 ASN A C 1
ATOM 630 O O . ASN A 1 80 ? -10.505 4.219 -4.251 1.00 91.56 80 ASN A O 1
ATOM 634 N N . SER A 1 81 ? -11.425 2.766 -5.701 1.00 91.88 81 SER A N 1
ATOM 635 C CA . SER A 1 81 ? -10.150 2.343 -6.286 1.00 91.88 81 SER A CA 1
ATOM 636 C C . SER A 1 81 ? -9.443 3.512 -6.971 1.00 91.88 81 SER A C 1
ATOM 638 O O . SER A 1 81 ? -10.081 4.319 -7.651 1.00 91.88 81 SER A O 1
ATOM 640 N N . LEU A 1 82 ? -8.119 3.557 -6.849 1.00 92.38 82 LEU A N 1
ATOM 641 C CA . LEU A 1 82 ? -7.272 4.571 -7.462 1.00 92.38 82 LEU A CA 1
ATOM 642 C C . LEU A 1 82 ? -6.381 3.929 -8.529 1.00 92.38 82 LEU A C 1
ATOM 644 O O . LEU A 1 82 ? -5.567 3.070 -8.207 1.00 92.38 82 LEU A O 1
ATOM 648 N N . LEU A 1 83 ? -6.505 4.388 -9.775 1.00 93.75 83 LEU A N 1
ATOM 649 C CA . LEU A 1 83 ? -5.568 4.084 -10.855 1.00 93.75 83 LEU A CA 1
ATOM 650 C C . LEU A 1 83 ? -4.738 5.336 -11.156 1.00 93.75 83 LEU A C 1
ATOM 652 O O . LEU A 1 83 ? -5.292 6.426 -11.319 1.00 93.75 83 LEU A O 1
ATOM 656 N N . VAL A 1 84 ? -3.418 5.175 -11.210 1.00 92.88 84 VAL A N 1
ATOM 657 C CA . VAL A 1 84 ? -2.461 6.231 -11.559 1.00 92.88 84 VAL A CA 1
ATOM 658 C C . VAL A 1 84 ? -1.562 5.678 -12.654 1.00 92.88 84 VAL A C 1
ATOM 660 O O . VAL A 1 84 ? -0.739 4.811 -12.387 1.00 92.88 84 VAL A O 1
ATOM 663 N N . GLU A 1 85 ? -1.737 6.152 -13.886 1.00 94.56 85 GLU A N 1
ATOM 664 C CA . GLU A 1 85 ? -0.963 5.653 -15.033 1.00 94.56 85 GLU A CA 1
ATOM 665 C C . GLU A 1 85 ? 0.515 6.069 -14.960 1.00 94.56 85 GLU A C 1
ATOM 667 O O . GLU A 1 85 ? 1.399 5.287 -15.296 1.00 94.56 85 GLU A O 1
ATOM 672 N N . ASP A 1 86 ? 0.795 7.294 -14.499 1.00 93.06 86 ASP A N 1
ATOM 673 C CA . ASP A 1 86 ? 2.153 7.784 -14.241 1.00 93.06 86 ASP A CA 1
ATOM 674 C C . ASP A 1 86 ? 2.140 8.801 -13.092 1.00 93.06 86 ASP A C 1
ATOM 676 O O . ASP A 1 86 ? 1.700 9.943 -13.254 1.00 93.06 86 ASP A O 1
ATOM 680 N N . ALA A 1 87 ? 2.657 8.400 -11.928 1.00 90.88 87 ALA A N 1
ATOM 681 C CA . ALA A 1 87 ? 2.678 9.242 -10.732 1.00 90.88 87 ALA A CA 1
ATOM 682 C C . ALA A 1 87 ? 3.481 10.542 -10.915 1.00 90.88 87 ALA A C 1
ATOM 684 O O . ALA A 1 87 ? 3.159 11.549 -10.293 1.00 90.88 87 ALA A O 1
ATOM 685 N N . ARG A 1 88 ? 4.468 10.569 -11.822 1.00 90.94 88 ARG A N 1
ATOM 686 C CA . ARG A 1 88 ? 5.283 11.769 -12.102 1.00 90.94 88 ARG A CA 1
ATOM 687 C C . ARG A 1 88 ? 4.511 12.837 -12.876 1.00 90.94 88 ARG A C 1
ATOM 689 O O . ARG A 1 88 ? 4.956 13.975 -12.973 1.00 90.94 88 ARG A O 1
ATOM 696 N N . ARG A 1 89 ? 3.391 12.454 -13.495 1.00 94.25 89 ARG A N 1
ATOM 697 C CA . ARG A 1 89 ? 2.536 13.331 -14.310 1.00 94.25 89 ARG A CA 1
ATOM 698 C C . ARG A 1 89 ? 1.204 13.637 -13.641 1.00 94.25 89 ARG A C 1
ATOM 700 O O . ARG A 1 89 ? 0.449 14.469 -14.140 1.00 94.25 89 ARG A O 1
ATOM 707 N N . ASP A 1 90 ? 0.908 12.956 -12.546 1.00 91.75 90 ASP A N 1
ATOM 708 C CA . ASP A 1 90 ? -0.315 13.136 -11.794 1.00 91.75 90 ASP A CA 1
ATOM 709 C C . ASP A 1 90 ? -0.137 14.279 -10.794 1.00 91.75 90 ASP A C 1
ATOM 711 O O . ASP A 1 90 ? 0.721 14.211 -9.919 1.00 91.75 90 ASP A O 1
ATOM 715 N N . SER A 1 91 ? -0.954 15.329 -10.887 1.00 89.75 91 SER A N 1
ATOM 716 C CA . SER A 1 91 ? -0.828 16.510 -10.020 1.00 89.75 91 SER A CA 1
ATOM 717 C C . SER A 1 91 ? -0.977 16.205 -8.526 1.00 89.75 91 SER A C 1
ATOM 719 O O . SER A 1 91 ? -0.635 17.047 -7.705 1.00 89.75 91 SER A O 1
ATOM 721 N N . ARG A 1 92 ? -1.512 15.031 -8.160 1.00 87.38 92 ARG A N 1
ATOM 722 C CA . ARG A 1 92 ? -1.608 14.576 -6.766 1.00 87.38 92 ARG A CA 1
ATOM 723 C C . ARG A 1 92 ? -0.271 14.060 -6.221 1.00 87.38 92 ARG A C 1
ATOM 725 O O . ARG A 1 92 ? -0.105 14.054 -5.009 1.00 87.38 92 ARG A O 1
ATOM 732 N N . PHE A 1 93 ? 0.642 13.623 -7.097 1.00 87.50 93 PHE A N 1
ATOM 733 C CA . PHE A 1 93 ? 1.868 12.896 -6.731 1.00 87.50 93 PHE A CA 1
ATOM 734 C C . PHE A 1 93 ? 3.148 13.422 -7.405 1.00 87.50 93 PHE A C 1
ATOM 736 O O . PHE A 1 93 ? 4.240 13.001 -7.039 1.00 87.50 93 PHE A O 1
ATOM 743 N N . ALA A 1 94 ? 3.056 14.334 -8.373 1.00 86.00 94 ALA A N 1
ATOM 744 C CA . ALA A 1 94 ? 4.204 14.777 -9.167 1.00 86.00 94 ALA A CA 1
ATOM 745 C C . ALA A 1 94 ? 5.298 15.516 -8.367 1.00 86.00 94 ALA A C 1
ATOM 747 O O . ALA A 1 94 ? 6.427 15.603 -8.842 1.00 86.00 94 ALA A O 1
ATOM 748 N N . GLU A 1 95 ? 4.982 16.033 -7.175 1.00 78.94 95 GLU A N 1
ATOM 749 C CA . GLU A 1 95 ? 5.921 16.750 -6.291 1.00 78.94 95 GLU A CA 1
ATOM 750 C C . GLU A 1 95 ? 6.382 15.910 -5.077 1.00 78.94 95 GLU A C 1
ATOM 752 O O . GLU A 1 95 ? 6.860 16.474 -4.092 1.00 78.94 95 GLU A O 1
ATOM 757 N N . SER A 1 96 ? 6.210 14.580 -5.141 1.00 69.69 96 SER A N 1
ATOM 758 C CA . SER A 1 96 ? 6.534 13.624 -4.059 1.00 69.69 96 SER A CA 1
ATOM 759 C C . SER A 1 96 ? 7.988 13.177 -4.012 1.00 69.69 96 SER A C 1
ATOM 761 O O . SER A 1 96 ? 8.594 13.030 -5.098 1.00 69.69 96 SER A O 1
#

Sequence (96 aa):
MTEINKNRTLVLRDYGVLDERVPAGFDEIVFLAAQVCDSDFAT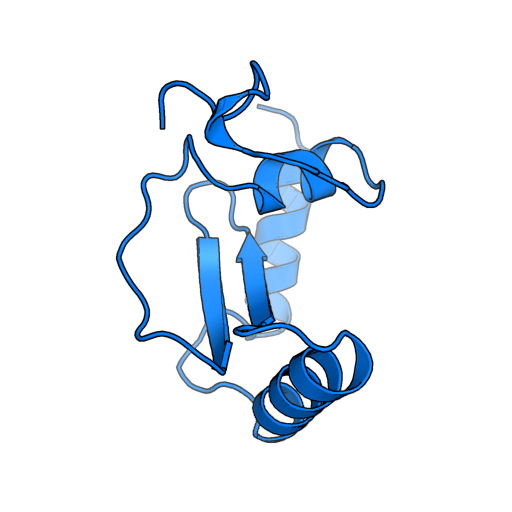ISFLDQESEITTSVHGFAPVEKNYDFLFCKHVVQSGNSLLVEDARRDSRFAES

Foldseek 3Di:
DDVVLVVLQVVCVVVVLQDDAQDPVQQVVFVVVCVVVVHQKGFDWDDHPQDIGTRYMDNDDDDDDHPQQDPVVVCVVVVDDDDDPDLCPDPSRVVD

Mean predicted aligned error: 7.09 Å